Protein AF-A0A431V1H4-F1 (afdb_monomer)

Mean predicted aligned error: 8.73 Å

Foldseek 3Di:
DDDQDDDQLLVLLLVLLLVLLVVCCVVPVPDPLVCSLVRRVVRSLLLSLLQQQQSVQQVVCPVPPPDRDDGNSSLLVVLCVVVVDDSVVSVPDDSNRSCVSCVVVSVPDDGDVSNVVSCVVCVPPPPVSVSSVVSDPDPPDPPDDD

Organism: NCBI:txid447425

Structure (mmCIF, N/CA/C/O backbone):
data_AF-A0A431V1H4-F1
#
_entry.id   AF-A0A431V1H4-F1
#
loop_
_atom_site.group_PDB
_atom_site.id
_atom_site.type_symbol
_atom_site.label_atom_id
_atom_site.label_alt_id
_atom_site.label_comp_id
_atom_site.label_asym_id
_atom_site.label_entity_id
_atom_site.label_seq_id
_atom_site.pdbx_PDB_ins_code
_atom_site.Cartn_x
_atom_site.Cartn_y
_atom_site.Cartn_z
_atom_site.occupancy
_atom_site.B_iso_or_equiv
_atom_site.auth_seq_id
_atom_site.auth_comp_id
_atom_site.auth_asym_id
_atom_site.auth_atom_id
_atom_site.pdbx_PDB_model_num
ATOM 1 N N . MET A 1 1 ? 0.763 3.969 26.532 1.00 50.69 1 MET A N 1
ATOM 2 C CA . MET A 1 1 ? 0.171 4.189 25.199 1.00 50.69 1 MET A CA 1
ATOM 3 C C . MET A 1 1 ? 1.245 3.795 24.209 1.00 50.69 1 MET A C 1
ATOM 5 O O . MET A 1 1 ? 2.375 4.216 24.416 1.00 50.69 1 MET A O 1
ATOM 9 N N . ALA A 1 2 ? 0.960 2.888 23.278 1.00 54.41 2 ALA A N 1
ATOM 10 C CA . ALA A 1 2 ? 1.918 2.581 22.221 1.00 54.41 2 ALA A CA 1
ATOM 11 C C . ALA A 1 2 ? 1.864 3.749 21.233 1.00 54.41 2 ALA A C 1
ATOM 13 O O . ALA A 1 2 ? 0.790 4.027 20.713 1.00 54.41 2 ALA A O 1
ATOM 14 N N . GLU A 1 3 ? 2.967 4.472 21.063 1.00 58.12 3 GLU A N 1
ATOM 15 C CA . GLU A 1 3 ? 3.064 5.513 20.040 1.00 58.12 3 GLU A CA 1
ATOM 16 C C . GLU A 1 3 ? 3.137 4.822 18.677 1.00 58.12 3 GLU A C 1
ATOM 18 O O . GLU A 1 3 ? 3.997 3.961 18.468 1.00 58.12 3 GLU A O 1
ATOM 23 N N . ILE A 1 4 ? 2.228 5.149 17.756 1.00 65.81 4 ILE A N 1
ATOM 24 C CA . ILE A 1 4 ? 2.385 4.726 16.367 1.00 65.81 4 ILE A CA 1
ATOM 25 C C . ILE A 1 4 ? 3.544 5.522 15.773 1.00 65.81 4 ILE A C 1
ATOM 27 O O . ILE A 1 4 ? 3.471 6.745 15.639 1.00 65.81 4 ILE A O 1
ATOM 31 N N . GLU A 1 5 ? 4.615 4.822 15.403 1.00 70.25 5 GLU A N 1
ATOM 32 C CA . GLU A 1 5 ? 5.745 5.449 14.726 1.00 70.25 5 GLU A CA 1
ATOM 33 C C . GLU A 1 5 ? 5.279 6.128 13.430 1.00 70.25 5 GLU A C 1
ATOM 35 O O . GLU A 1 5 ? 4.537 5.519 12.651 1.00 70.25 5 GLU A O 1
ATOM 40 N N . PRO A 1 6 ? 5.705 7.375 13.167 1.00 77.81 6 PRO A N 1
ATOM 41 C CA . PRO A 1 6 ? 5.322 8.073 11.953 1.00 77.81 6 PRO A CA 1
ATOM 42 C C . PRO A 1 6 ? 5.808 7.301 10.722 1.00 77.81 6 PRO A C 1
ATOM 44 O O . PRO A 1 6 ? 6.985 6.953 10.610 1.00 77.81 6 PRO A O 1
ATOM 47 N N . MET A 1 7 ? 4.904 7.060 9.770 1.00 83.50 7 MET A N 1
ATOM 48 C CA . MET A 1 7 ? 5.266 6.427 8.506 1.00 83.50 7 MET A CA 1
ATOM 49 C C . MET A 1 7 ? 6.207 7.327 7.695 1.00 83.50 7 MET A C 1
ATOM 51 O O . MET A 1 7 ? 5.833 8.400 7.223 1.00 83.50 7 MET A O 1
ATOM 55 N N . LEU A 1 8 ? 7.432 6.847 7.475 1.00 88.62 8 LEU A N 1
ATOM 56 C CA . LEU A 1 8 ? 8.375 7.452 6.537 1.00 88.62 8 LEU A CA 1
ATOM 57 C C . LEU A 1 8 ? 8.037 6.981 5.118 1.00 88.62 8 LEU A C 1
ATOM 59 O O . LEU A 1 8 ? 8.532 5.952 4.659 1.00 88.62 8 LEU A O 1
ATOM 63 N N . HIS A 1 9 ? 7.158 7.729 4.447 1.00 89.00 9 HIS A N 1
ATOM 64 C CA . HIS A 1 9 ? 6.590 7.377 3.141 1.00 89.00 9 HIS A CA 1
ATOM 65 C C . HIS A 1 9 ? 7.641 7.000 2.087 1.00 89.00 9 HIS A C 1
ATOM 67 O O . HIS A 1 9 ? 7.439 6.026 1.371 1.00 89.00 9 HIS A O 1
ATOM 73 N N . GLU A 1 10 ? 8.771 7.710 2.027 1.00 86.94 10 GLU A N 1
ATOM 74 C CA . GLU A 1 10 ? 9.864 7.418 1.086 1.00 86.94 10 GLU A CA 1
ATOM 75 C C . GLU A 1 10 ? 10.478 6.032 1.329 1.00 86.94 10 GLU A C 1
ATOM 77 O O . GLU A 1 10 ? 10.579 5.235 0.404 1.00 86.94 10 GLU A O 1
ATOM 82 N N . HIS A 1 11 ? 10.785 5.684 2.583 1.00 88.88 11 HIS A N 1
ATOM 83 C CA . HIS A 1 11 ? 11.333 4.365 2.911 1.00 88.88 11 HIS A CA 1
ATOM 84 C C . HIS A 1 11 ? 10.342 3.231 2.632 1.00 88.88 11 HIS A C 1
ATOM 86 O O . HIS A 1 11 ? 10.735 2.156 2.180 1.00 88.88 11 HIS A O 1
ATOM 92 N N . VAL A 1 12 ? 9.052 3.452 2.911 1.00 90.69 12 VAL A N 1
ATOM 93 C CA . VAL A 1 12 ? 8.006 2.464 2.608 1.00 90.69 12 VAL A CA 1
ATOM 94 C C . VAL A 1 12 ? 7.876 2.274 1.100 1.00 90.69 12 VAL A C 1
ATOM 96 O O . VAL A 1 12 ? 7.779 1.137 0.640 1.00 90.69 12 VAL A O 1
ATOM 99 N N . TRP A 1 13 ? 7.908 3.370 0.342 1.00 91.38 13 TRP A N 1
ATOM 100 C CA . TRP A 1 13 ? 7.866 3.354 -1.112 1.00 91.38 13 TRP A CA 1
ATOM 101 C C . TRP A 1 13 ? 9.060 2.607 -1.714 1.00 91.38 13 TRP A C 1
ATOM 103 O O . TRP A 1 13 ? 8.855 1.671 -2.484 1.00 91.38 13 TRP A O 1
ATOM 113 N N . ASP A 1 14 ? 10.286 2.945 -1.311 1.00 89.25 14 ASP A N 1
ATOM 114 C CA . ASP A 1 14 ? 11.510 2.317 -1.821 1.00 89.25 14 ASP A CA 1
ATOM 115 C C . ASP A 1 14 ? 11.542 0.815 -1.531 1.00 89.25 14 ASP A C 1
ATOM 117 O O . ASP A 1 14 ? 11.859 0.012 -2.412 1.00 89.25 14 ASP A O 1
ATOM 121 N N . ARG A 1 15 ? 11.142 0.415 -0.316 1.00 90.81 15 ARG A N 1
ATOM 122 C CA . ARG A 1 15 ? 11.037 -1.000 0.053 1.00 90.81 15 ARG A CA 1
ATOM 123 C C . ARG A 1 15 ? 10.039 -1.737 -0.841 1.00 90.81 15 ARG A C 1
ATOM 125 O O . ARG A 1 15 ? 10.382 -2.777 -1.393 1.00 90.81 15 ARG A O 1
ATOM 132 N N . ILE A 1 16 ? 8.825 -1.204 -1.006 1.00 93.44 16 ILE A N 1
ATOM 133 C CA . ILE A 1 16 ? 7.783 -1.832 -1.838 1.00 93.44 16 ILE A CA 1
ATOM 134 C C . ILE A 1 16 ? 8.225 -1.906 -3.302 1.00 93.44 16 ILE A C 1
ATOM 136 O O . ILE A 1 16 ? 7.970 -2.907 -3.976 1.00 93.44 16 ILE A O 1
ATOM 140 N N . LEU A 1 17 ? 8.907 -0.874 -3.799 1.00 91.19 17 LEU A N 1
ATOM 141 C CA . LEU A 1 17 ? 9.446 -0.851 -5.152 1.00 91.19 17 LEU A CA 1
ATOM 142 C C . LEU A 1 17 ? 10.494 -1.955 -5.349 1.00 91.19 17 LEU A C 1
ATOM 144 O O . LEU A 1 17 ? 10.434 -2.674 -6.345 1.00 91.19 17 LEU A O 1
ATOM 148 N N . GLN A 1 18 ? 11.400 -2.137 -4.385 1.00 90.44 18 GLN A N 1
ATOM 149 C CA . GLN A 1 18 ? 12.414 -3.192 -4.409 1.00 90.44 18 GLN A CA 1
ATOM 150 C C . GLN A 1 18 ? 11.795 -4.595 -4.322 1.00 90.44 18 GLN A C 1
ATOM 152 O O . GLN A 1 18 ? 12.136 -5.461 -5.125 1.00 90.44 18 GLN A O 1
ATOM 157 N N . GLU A 1 19 ? 10.865 -4.819 -3.392 1.00 92.19 19 GLU A N 1
ATOM 158 C CA . GLU A 1 19 ? 10.146 -6.093 -3.242 1.00 92.19 19 GLU A CA 1
ATOM 159 C C . GLU A 1 19 ? 9.366 -6.442 -4.519 1.00 92.19 19 GLU A C 1
ATOM 161 O O . GLU A 1 19 ? 9.398 -7.577 -4.998 1.00 92.19 19 GLU A O 1
ATOM 166 N N . THR A 1 20 ? 8.711 -5.449 -5.124 1.00 92.69 20 THR A N 1
ATOM 167 C CA . THR A 1 20 ? 7.970 -5.633 -6.376 1.00 92.69 20 THR A CA 1
ATOM 168 C C . THR A 1 20 ? 8.906 -5.922 -7.545 1.00 92.69 20 THR A C 1
ATOM 170 O O . THR A 1 20 ? 8.600 -6.800 -8.348 1.00 92.69 20 THR A O 1
ATOM 173 N N . ALA A 1 21 ? 10.051 -5.240 -7.634 1.00 89.88 21 ALA A N 1
ATOM 174 C CA . ALA A 1 21 ? 11.061 -5.515 -8.653 1.00 89.88 21 ALA A CA 1
ATOM 175 C C . ALA A 1 21 ? 11.603 -6.947 -8.534 1.00 89.88 21 ALA A C 1
ATOM 177 O O . ALA A 1 21 ? 11.617 -7.677 -9.521 1.00 89.88 21 ALA A O 1
ATOM 178 N N . GLN A 1 22 ? 11.946 -7.390 -7.321 1.00 91.25 22 GLN A N 1
ATOM 179 C CA . GLN A 1 22 ? 12.390 -8.765 -7.065 1.00 91.25 22 GLN A CA 1
ATOM 180 C C . GLN A 1 22 ? 11.327 -9.801 -7.443 1.00 91.25 22 GLN A C 1
ATOM 182 O O . GLN A 1 22 ? 11.661 -10.844 -8.003 1.00 91.25 22 GLN A O 1
ATOM 187 N N . ARG A 1 23 ? 10.048 -9.519 -7.166 1.00 91.62 23 ARG A N 1
ATOM 188 C CA . ARG A 1 23 ? 8.934 -10.387 -7.567 1.00 91.62 23 ARG A CA 1
ATOM 189 C C . ARG A 1 23 ? 8.780 -10.458 -9.085 1.00 91.62 23 ARG A C 1
ATOM 191 O O . ARG A 1 23 ? 8.652 -11.548 -9.626 1.00 91.62 23 ARG A O 1
ATOM 198 N N . VAL A 1 24 ? 8.806 -9.322 -9.781 1.00 90.88 24 VAL A N 1
ATOM 199 C CA . VAL A 1 24 ? 8.700 -9.302 -11.251 1.00 90.88 24 VA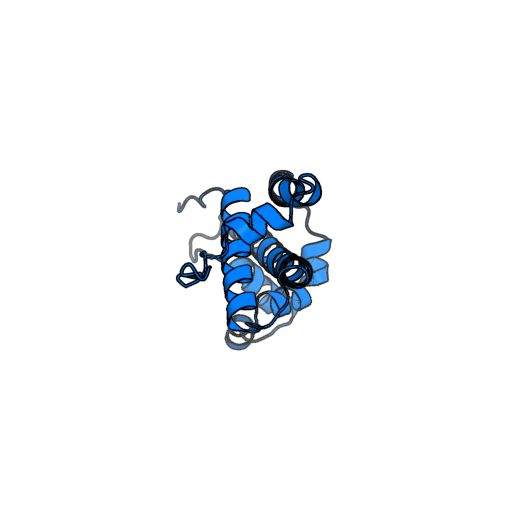L A CA 1
ATOM 200 C C . VAL A 1 24 ? 9.866 -10.058 -11.884 1.00 90.88 24 VAL A C 1
ATOM 202 O O . VAL A 1 24 ? 9.648 -10.836 -12.810 1.00 90.88 24 VAL A O 1
ATOM 205 N N . ASP A 1 25 ? 11.072 -9.889 -11.347 1.00 89.19 25 ASP A N 1
ATOM 206 C CA . ASP A 1 25 ? 12.273 -10.571 -11.822 1.00 89.19 25 ASP A CA 1
ATOM 207 C C . ASP A 1 25 ? 12.221 -12.088 -11.593 1.00 89.19 25 ASP A C 1
ATOM 209 O O . ASP A 1 25 ? 12.688 -12.847 -12.442 1.00 89.19 25 ASP A O 1
ATOM 213 N N . SER A 1 26 ? 11.646 -12.542 -10.474 1.00 91.25 26 SER A N 1
ATOM 214 C CA . SER A 1 26 ? 11.516 -13.972 -10.171 1.00 91.25 26 SER A CA 1
ATOM 215 C C . SER A 1 26 ? 10.382 -14.646 -10.946 1.00 91.25 26 SER A C 1
ATOM 217 O O . SER A 1 26 ? 10.535 -15.787 -11.380 1.00 91.25 26 SER A O 1
ATOM 219 N N . GLU A 1 27 ? 9.264 -13.950 -11.154 1.00 92.44 27 GLU A N 1
ATOM 220 C CA . GLU A 1 27 ? 8.099 -14.465 -11.880 1.00 92.44 27 GLU A CA 1
ATOM 221 C C . GLU A 1 27 ? 8.270 -14.380 -13.405 1.00 92.44 27 GLU A C 1
ATOM 223 O O . GLU A 1 27 ? 7.699 -15.192 -14.130 1.00 92.44 27 GLU A O 1
ATOM 228 N N . ASN A 1 28 ? 9.060 -13.421 -13.904 1.00 91.44 28 ASN A N 1
ATOM 229 C CA . ASN A 1 28 ? 9.243 -13.154 -15.334 1.00 91.44 28 ASN A CA 1
ATOM 230 C C . ASN A 1 28 ? 10.730 -12.917 -15.683 1.00 91.44 28 ASN A C 1
ATOM 232 O O . ASN A 1 28 ? 11.099 -11.814 -16.106 1.00 91.44 28 ASN A O 1
ATOM 236 N N . PRO A 1 29 ? 11.600 -13.935 -15.550 1.00 89.38 29 PRO A N 1
ATOM 237 C CA . PRO A 1 29 ? 13.047 -13.771 -15.726 1.00 89.38 29 PRO A CA 1
ATOM 238 C C . PRO A 1 29 ? 13.436 -13.270 -17.126 1.00 89.38 29 PRO A C 1
ATOM 240 O O . PRO A 1 29 ? 14.363 -12.469 -17.261 1.00 89.38 29 PRO A O 1
ATOM 243 N N . ASP A 1 30 ? 12.684 -13.674 -18.154 1.0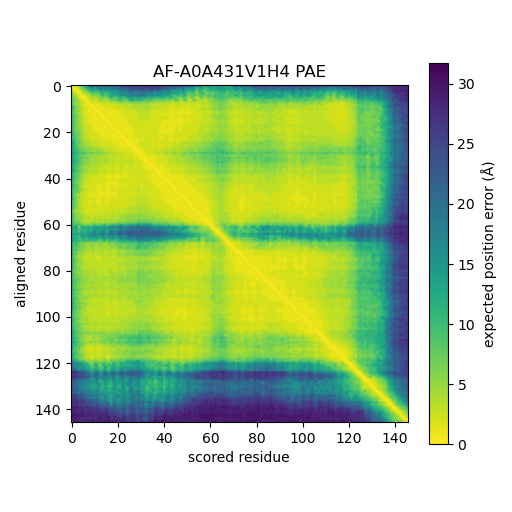0 91.81 30 ASP A N 1
ATOM 244 C CA . ASP A 1 30 ? 12.934 -13.323 -19.557 1.00 91.81 30 ASP A CA 1
ATOM 245 C C . ASP A 1 30 ? 12.341 -11.962 -19.972 1.00 91.81 30 ASP A C 1
ATOM 247 O O . ASP A 1 30 ? 12.493 -11.546 -21.123 1.00 91.81 30 ASP A O 1
ATOM 251 N N . MET A 1 31 ? 11.664 -11.246 -19.061 1.00 88.56 31 MET A N 1
ATOM 252 C CA . MET A 1 31 ? 11.056 -9.949 -19.372 1.00 88.56 31 MET A CA 1
ATOM 253 C C . MET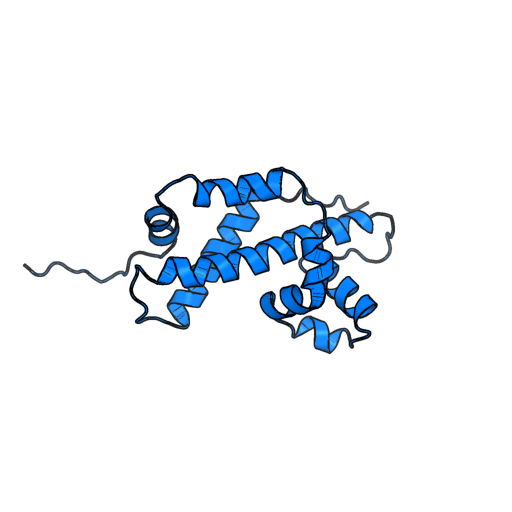 A 1 31 ? 12.139 -8.929 -19.763 1.00 88.56 31 MET A C 1
ATOM 255 O O . MET A 1 31 ? 13.046 -8.661 -18.954 1.00 88.56 31 MET A O 1
ATOM 259 N N . PRO A 1 32 ? 12.039 -8.299 -20.953 1.00 88.44 32 PRO A N 1
ATOM 260 C CA . PRO A 1 32 ? 12.982 -7.275 -21.372 1.00 88.44 32 PRO A CA 1
ATOM 261 C C . PRO A 1 32 ? 13.060 -6.144 -20.348 1.00 88.44 32 PRO A C 1
ATOM 263 O O . PRO A 1 32 ? 12.039 -5.654 -19.863 1.00 88.44 32 PRO A O 1
ATOM 266 N N . ARG A 1 33 ? 14.279 -5.667 -20.058 1.00 82.88 33 ARG A N 1
ATOM 267 C CA . ARG A 1 33 ? 14.511 -4.609 -19.055 1.00 82.88 33 ARG A CA 1
ATOM 268 C C . ARG A 1 33 ? 13.646 -3.366 -19.275 1.00 82.88 33 ARG A C 1
ATOM 270 O O . ARG A 1 33 ? 13.312 -2.693 -18.309 1.00 82.88 33 ARG A O 1
ATOM 277 N N . TYR A 1 34 ? 13.279 -3.072 -20.523 1.00 80.94 34 TYR A N 1
ATOM 278 C CA . TYR A 1 34 ? 12.461 -1.910 -20.852 1.00 80.94 34 TYR A CA 1
ATOM 279 C C . TYR A 1 34 ? 10.967 -2.042 -20.600 1.00 80.94 34 TYR A C 1
ATOM 281 O O . TYR A 1 34 ? 10.279 -1.028 -20.518 1.00 80.94 34 TYR A O 1
ATOM 289 N N . GLU A 1 35 ? 10.480 -3.260 -20.412 1.00 85.19 35 GLU A N 1
ATOM 290 C CA . GLU A 1 35 ? 9.081 -3.523 -20.079 1.00 85.19 35 GLU A CA 1
ATOM 291 C C . GLU A 1 35 ? 8.872 -3.593 -18.562 1.00 85.19 35 GLU A C 1
ATOM 293 O O . GLU A 1 35 ? 7.788 -3.273 -18.072 1.00 85.19 35 GLU A O 1
ATOM 298 N N . ARG A 1 36 ? 9.931 -3.913 -17.802 1.00 85.25 36 ARG A N 1
ATOM 299 C CA . ARG A 1 36 ? 9.887 -4.069 -16.338 1.00 85.25 36 ARG A CA 1
ATOM 300 C C . ARG A 1 36 ? 9.280 -2.872 -15.601 1.00 85.25 36 ARG A C 1
ATOM 302 O O . ARG A 1 36 ? 8.418 -3.108 -14.755 1.00 85.25 36 ARG A O 1
ATOM 309 N N . PRO A 1 37 ? 9.620 -1.601 -15.905 1.00 86.12 37 PRO A N 1
ATOM 310 C CA . PRO A 1 37 ? 8.994 -0.467 -15.225 1.00 86.12 37 PRO A CA 1
ATOM 311 C C . PRO A 1 37 ? 7.466 -0.437 -15.362 1.00 86.12 37 PRO A C 1
ATOM 313 O O . PRO A 1 37 ? 6.771 -0.090 -14.408 1.00 86.12 37 PRO A O 1
ATOM 316 N N . GLY A 1 38 ? 6.941 -0.846 -16.523 1.00 85.38 38 GLY A N 1
ATOM 317 C CA . GLY A 1 38 ? 5.503 -0.901 -16.793 1.00 85.38 38 GLY A CA 1
ATOM 318 C C . GLY A 1 38 ? 4.769 -1.974 -15.987 1.00 85.38 38 GLY A C 1
ATOM 319 O O . GLY A 1 38 ? 3.594 -1.793 -15.683 1.00 85.38 38 GLY A O 1
ATOM 320 N N . ALA A 1 39 ? 5.456 -3.051 -15.598 1.00 87.69 39 ALA A N 1
ATOM 321 C CA . ALA A 1 39 ? 4.920 -4.078 -14.705 1.00 87.69 39 ALA A CA 1
ATOM 322 C C . ALA A 1 39 ? 5.086 -3.699 -13.222 1.00 87.69 39 ALA A C 1
ATOM 324 O O . ALA A 1 39 ? 4.155 -3.838 -12.432 1.00 87.69 39 ALA A O 1
ATOM 325 N N . ILE A 1 40 ? 6.255 -3.171 -12.846 1.00 90.94 40 ILE A N 1
ATOM 326 C CA . ILE A 1 40 ? 6.614 -2.888 -11.450 1.00 90.94 40 ILE A CA 1
ATOM 327 C C . ILE A 1 40 ? 5.791 -1.730 -10.881 1.00 90.94 40 ILE A C 1
ATOM 329 O O . ILE A 1 40 ? 5.246 -1.846 -9.785 1.00 90.94 40 ILE A O 1
ATOM 333 N N . LEU A 1 41 ? 5.687 -0.607 -11.600 1.00 89.38 41 LEU A N 1
ATOM 334 C CA . LEU A 1 41 ? 5.104 0.613 -11.035 1.00 89.38 41 LEU A CA 1
ATOM 335 C C . LEU A 1 41 ? 3.628 0.480 -10.646 1.00 89.38 41 LEU A C 1
ATOM 337 O O . LEU A 1 41 ? 3.293 0.902 -9.538 1.00 89.38 41 LEU A O 1
ATOM 341 N N . PRO A 1 42 ? 2.736 -0.095 -11.477 1.00 89.88 42 PRO A N 1
ATOM 342 C CA . PRO A 1 42 ? 1.340 -0.261 -11.087 1.00 89.88 42 PRO A CA 1
ATOM 343 C C . PRO A 1 42 ? 1.190 -1.136 -9.840 1.00 89.88 42 PRO A C 1
ATOM 345 O O . PRO A 1 42 ? 0.437 -0.785 -8.933 1.00 89.88 42 PRO A O 1
ATOM 348 N N . MET A 1 43 ? 1.948 -2.234 -9.767 1.00 91.75 43 MET A N 1
ATOM 349 C CA . MET A 1 43 ? 1.911 -3.173 -8.643 1.00 91.75 43 MET A CA 1
ATOM 350 C C . MET A 1 43 ? 2.438 -2.525 -7.357 1.00 91.75 43 MET A C 1
ATOM 352 O O . MET A 1 43 ? 1.787 -2.600 -6.316 1.00 91.75 43 MET A O 1
ATOM 356 N N . ALA A 1 44 ? 3.574 -1.827 -7.438 1.00 92.88 44 ALA A N 1
ATOM 357 C CA . ALA A 1 44 ? 4.155 -1.118 -6.304 1.00 92.88 44 ALA A CA 1
ATOM 358 C C . ALA A 1 44 ? 3.229 0.000 -5.802 1.00 92.88 44 ALA A C 1
ATOM 360 O O . ALA A 1 44 ? 3.043 0.156 -4.597 1.00 92.88 44 ALA A O 1
ATOM 361 N N . LEU A 1 45 ? 2.599 0.753 -6.713 1.00 91.88 45 LEU A N 1
ATOM 362 C CA . LEU A 1 45 ? 1.671 1.827 -6.355 1.00 91.88 45 LEU A CA 1
ATOM 363 C C . LEU A 1 45 ? 0.439 1.301 -5.612 1.00 91.88 45 LEU A C 1
ATOM 365 O O . LEU A 1 45 ? 0.029 1.903 -4.623 1.00 91.88 45 LEU A O 1
ATOM 369 N N . GLN A 1 46 ? -0.126 0.173 -6.046 1.00 93.56 46 GLN A N 1
ATOM 370 C CA . GLN A 1 46 ? -1.255 -0.463 -5.362 1.00 93.56 46 GLN A CA 1
ATOM 371 C C . GLN A 1 46 ? -0.889 -0.858 -3.927 1.00 93.56 46 GLN A C 1
ATOM 373 O O . GLN A 1 46 ? -1.564 -0.433 -2.987 1.00 93.56 46 GLN A O 1
ATOM 378 N N . SER A 1 47 ? 0.212 -1.596 -3.749 1.00 94.25 47 SER A N 1
ATOM 379 C CA . SER A 1 47 ? 0.708 -1.992 -2.423 1.00 94.25 47 SER A CA 1
ATOM 380 C C . SER A 1 47 ? 1.022 -0.785 -1.538 1.00 94.25 47 SER A C 1
ATOM 382 O O . SER A 1 47 ? 0.682 -0.772 -0.355 1.00 94.25 47 SER A O 1
ATOM 384 N N . PHE A 1 48 ? 1.618 0.265 -2.104 1.00 94.50 48 PHE A N 1
ATOM 385 C CA . PHE A 1 48 ? 1.942 1.482 -1.366 1.00 94.50 48 PHE A CA 1
ATOM 386 C C . PHE A 1 48 ? 0.697 2.211 -0.859 1.00 94.50 48 PHE A C 1
ATOM 388 O O . PHE A 1 48 ? 0.630 2.556 0.320 1.00 94.50 48 PHE A O 1
ATOM 395 N N . LEU A 1 49 ? -0.319 2.392 -1.707 1.00 93.50 49 LEU A N 1
ATOM 396 C CA . LEU A 1 49 ? -1.570 3.038 -1.304 1.00 93.50 49 LEU A CA 1
ATOM 397 C C . LEU A 1 49 ? -2.290 2.244 -0.210 1.00 93.50 49 LEU A C 1
ATOM 399 O O . LEU A 1 49 ? -2.753 2.833 0.767 1.00 93.50 49 LEU A O 1
ATOM 403 N N . VAL A 1 50 ? -2.319 0.912 -0.320 1.00 95.25 50 VAL A N 1
ATOM 404 C CA . VAL A 1 50 ? -2.865 0.029 0.722 1.00 95.25 50 VAL A CA 1
ATOM 405 C C . VAL A 1 50 ? -2.101 0.185 2.038 1.00 95.25 50 VAL A C 1
ATOM 407 O O . VAL A 1 50 ? -2.726 0.260 3.100 1.00 95.25 50 VAL A O 1
ATOM 410 N N . ALA A 1 51 ? -0.770 0.276 1.998 1.00 93.94 51 ALA A N 1
ATOM 411 C CA . ALA A 1 51 ? 0.052 0.470 3.189 1.00 93.94 51 ALA A CA 1
ATOM 412 C C . ALA A 1 51 ? -0.212 1.830 3.859 1.00 93.94 51 ALA A C 1
ATOM 414 O O . ALA A 1 51 ? -0.447 1.876 5.069 1.00 93.94 51 ALA A O 1
ATOM 415 N N . CYS A 1 52 ? -0.236 2.920 3.084 1.00 92.81 52 CYS A N 1
ATOM 416 C CA . CYS A 1 52 ? -0.547 4.261 3.588 1.00 92.81 52 CYS A CA 1
ATOM 417 C C . CYS A 1 52 ? -1.945 4.318 4.207 1.00 92.81 52 CYS A C 1
ATOM 419 O O . CYS A 1 52 ? -2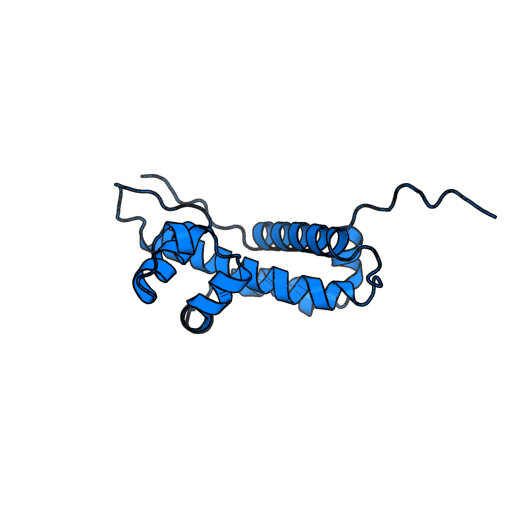.110 4.772 5.339 1.00 92.81 52 CYS A O 1
ATOM 421 N N . TYR A 1 53 ? -2.945 3.790 3.501 1.00 93.31 53 TYR A N 1
ATOM 422 C CA . TYR A 1 53 ? -4.314 3.724 3.998 1.00 93.31 53 TYR A CA 1
ATOM 423 C C . TYR A 1 53 ? -4.416 2.898 5.282 1.00 93.31 53 TYR A C 1
ATOM 425 O O . TYR A 1 53 ? -5.048 3.324 6.248 1.00 93.31 53 TYR A O 1
ATOM 433 N N . SER A 1 54 ? -3.752 1.739 5.332 1.00 92.31 54 SER A N 1
ATOM 434 C CA . SER A 1 54 ? -3.730 0.894 6.530 1.00 92.31 54 SER A CA 1
ATOM 435 C C . SER A 1 54 ? -3.167 1.644 7.730 1.00 92.31 54 SER A C 1
ATOM 437 O O . SER A 1 54 ? -3.756 1.594 8.805 1.00 92.31 54 SER A O 1
ATOM 439 N N . HIS A 1 55 ? -2.063 2.368 7.551 1.00 90.31 55 HIS A N 1
ATOM 440 C CA . HIS A 1 55 ? -1.441 3.148 8.615 1.00 90.31 55 HIS A CA 1
ATOM 441 C C . HIS A 1 55 ? -2.362 4.244 9.153 1.00 90.31 55 HIS A C 1
ATOM 443 O O . HIS A 1 55 ? -2.531 4.364 10.366 1.00 90.31 55 HIS A O 1
ATOM 449 N N . GLU A 1 56 ? -3.030 4.986 8.271 1.00 88.56 56 GLU A N 1
ATOM 450 C CA . GLU A 1 56 ? -4.001 6.005 8.678 1.00 88.56 56 GLU A CA 1
ATOM 451 C C . GLU A 1 56 ? -5.211 5.394 9.400 1.00 88.56 56 GLU A C 1
ATOM 453 O O . GLU A 1 56 ? -5.694 5.945 10.392 1.00 88.56 56 GLU A O 1
ATOM 458 N N . ARG A 1 57 ? -5.665 4.202 8.992 1.00 88.12 57 ARG A N 1
ATOM 459 C CA . ARG A 1 57 ? -6.718 3.471 9.716 1.00 88.12 57 ARG A CA 1
ATOM 460 C C . ARG A 1 57 ? -6.278 2.994 11.090 1.00 88.12 57 ARG A C 1
ATOM 462 O O . ARG A 1 57 ? -7.084 3.039 12.014 1.00 88.12 57 ARG A O 1
ATOM 469 N N . ILE A 1 58 ? -5.024 2.576 11.241 1.00 86.62 58 ILE A N 1
ATOM 470 C CA . ILE A 1 58 ? -4.457 2.207 12.541 1.00 86.62 58 ILE A CA 1
ATOM 471 C C . ILE A 1 58 ? -4.411 3.444 13.453 1.00 86.62 58 ILE A C 1
ATOM 473 O O . ILE A 1 58 ? -4.890 3.374 14.583 1.00 86.62 58 ILE A O 1
ATOM 477 N N . LYS A 1 59 ? -3.945 4.594 12.944 1.00 83.94 59 LYS A N 1
ATOM 478 C CA . LYS A 1 59 ? -3.919 5.872 13.682 1.00 83.94 59 LYS A CA 1
ATOM 479 C C . LYS A 1 59 ? -5.300 6.328 14.130 1.00 83.94 59 LYS A C 1
ATOM 481 O O . LYS A 1 59 ? -5.489 6.692 15.285 1.00 83.94 59 LYS A O 1
ATOM 486 N N . ALA A 1 60 ? -6.300 6.222 13.259 1.00 82.56 60 ALA A N 1
ATOM 487 C CA . ALA A 1 60 ? -7.681 6.555 13.605 1.00 82.56 60 ALA A CA 1
ATOM 488 C C . ALA A 1 60 ? -8.272 5.672 14.728 1.00 82.56 60 ALA A C 1
ATOM 490 O O . ALA A 1 60 ? -9.332 5.996 15.264 1.00 82.56 60 ALA A O 1
ATOM 491 N N . GLN A 1 61 ? -7.624 4.555 15.079 1.00 75.75 61 GLN A N 1
ATOM 492 C CA . GLN A 1 61 ? -8.057 3.636 16.132 1.00 75.75 61 GLN A CA 1
ATOM 493 C C . GLN A 1 61 ? -7.200 3.698 17.408 1.00 75.75 61 GLN A C 1
ATOM 495 O O . GLN A 1 61 ? -7.451 2.902 18.314 1.00 75.75 61 GLN A O 1
ATOM 500 N N . GLU A 1 62 ? -6.253 4.640 17.531 1.00 67.50 62 GLU A N 1
ATOM 501 C CA . GLU A 1 62 ? -5.363 4.773 18.707 1.00 67.50 62 GLU A CA 1
ATOM 502 C C . GLU A 1 62 ? -6.103 4.882 20.048 1.00 67.50 62 GLU A C 1
ATOM 504 O O . GLU A 1 62 ? -5.603 4.406 21.068 1.00 67.50 62 GLU A O 1
ATOM 509 N N . ASP A 1 63 ? -7.330 5.410 20.055 1.00 65.00 63 ASP A N 1
ATOM 510 C CA . ASP A 1 63 ? -8.162 5.527 21.260 1.00 65.00 63 ASP A CA 1
ATOM 511 C C . ASP A 1 63 ? -8.678 4.175 21.802 1.00 65.00 63 ASP A C 1
ATOM 513 O O . ASP A 1 63 ? -9.405 4.132 22.799 1.00 65.00 63 ASP A O 1
ATOM 517 N N . ARG A 1 64 ? -8.331 3.045 21.167 1.00 68.81 64 ARG A N 1
ATOM 518 C CA . ARG A 1 64 ? -8.763 1.691 21.553 1.00 68.81 64 ARG A CA 1
ATOM 519 C C . ARG A 1 64 ? -7.588 0.872 22.111 1.00 68.81 64 ARG A C 1
ATOM 521 O O . ARG A 1 64 ? -6.976 0.092 21.384 1.00 68.81 64 ARG A O 1
ATOM 528 N N . PRO A 1 65 ? -7.292 0.958 23.423 1.00 62.62 65 PRO A N 1
ATOM 529 C CA . PRO A 1 65 ? -6.072 0.398 24.020 1.00 62.62 65 PRO A CA 1
ATOM 530 C C . PRO A 1 65 ? -6.026 -1.139 24.100 1.00 62.62 65 PRO A C 1
ATOM 532 O O . PRO A 1 65 ? -5.018 -1.698 24.524 1.00 62.62 65 PRO A O 1
ATOM 535 N N . TRP A 1 66 ? -7.107 -1.839 23.749 1.00 69.50 66 TRP A N 1
ATOM 536 C CA . TRP A 1 66 ? -7.234 -3.293 23.914 1.00 69.50 66 TRP A CA 1
ATOM 537 C C . TRP A 1 66 ? -6.684 -4.120 22.744 1.00 69.50 66 TRP A C 1
ATOM 539 O O . TRP A 1 66 ? -6.482 -5.320 22.919 1.00 69.50 66 TRP A O 1
ATOM 549 N N . ALA A 1 67 ? -6.428 -3.521 21.575 1.00 66.56 67 ALA A N 1
ATOM 550 C CA . ALA A 1 67 ? -5.799 -4.215 20.450 1.00 66.56 67 ALA A CA 1
ATOM 551 C C . ALA A 1 67 ? -5.103 -3.227 19.506 1.00 66.56 67 ALA A C 1
ATOM 553 O O . ALA A 1 67 ? -5.760 -2.407 18.869 1.00 66.56 67 ALA A O 1
ATOM 554 N N . VAL A 1 68 ? -3.778 -3.336 19.394 1.00 75.00 68 VAL A N 1
ATOM 555 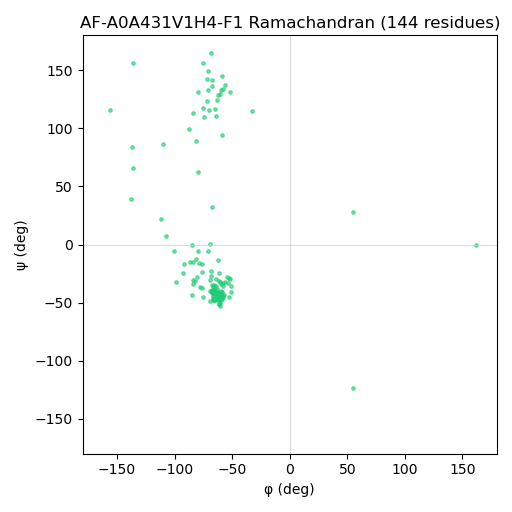C CA . VAL A 1 68 ? -2.989 -2.548 18.441 1.00 75.00 68 VAL A CA 1
ATOM 556 C C . VAL A 1 68 ? -3.021 -3.259 17.092 1.00 75.00 68 VAL A C 1
ATOM 558 O O . VAL A 1 68 ? -2.499 -4.366 16.955 1.00 75.00 68 VAL A O 1
ATOM 561 N N . LEU A 1 69 ? -3.659 -2.636 16.105 1.00 83.00 69 LEU A N 1
ATOM 562 C CA . LEU A 1 69 ? -3.574 -3.071 14.713 1.00 83.00 69 LEU A CA 1
ATOM 563 C C . LEU A 1 69 ? -2.182 -2.732 14.164 1.00 83.00 69 LEU A C 1
ATOM 565 O O . LEU A 1 69 ? -1.624 -1.688 14.492 1.00 83.00 69 LEU A O 1
ATOM 569 N N . THR A 1 70 ? -1.611 -3.595 13.325 1.00 84.62 70 THR A N 1
ATOM 570 C CA . THR A 1 70 ? -0.283 -3.372 12.730 1.00 84.62 70 THR A CA 1
ATOM 571 C C . THR A 1 70 ? -0.270 -3.704 11.241 1.00 84.62 70 THR A C 1
ATOM 573 O O . THR A 1 70 ? -1.095 -4.473 10.745 1.00 84.62 70 THR A O 1
ATOM 576 N N . GLY A 1 71 ? 0.668 -3.107 10.501 1.00 86.12 71 GLY A N 1
ATOM 577 C CA . GLY A 1 71 ? 0.864 -3.391 9.076 1.00 86.12 71 GLY A CA 1
ATOM 578 C C . GLY A 1 71 ? -0.412 -3.198 8.252 1.00 86.12 71 GLY A C 1
ATOM 579 O O . GLY A 1 71 ? -1.013 -2.128 8.278 1.00 86.12 71 GLY A O 1
ATOM 580 N N . ARG A 1 72 ? -0.834 -4.251 7.540 1.00 91.81 72 ARG A N 1
ATOM 581 C CA . ARG A 1 72 ? -2.042 -4.251 6.694 1.00 91.81 72 ARG A CA 1
ATOM 582 C C . ARG A 1 72 ? -3.358 -4.429 7.454 1.00 91.81 72 ARG A C 1
ATOM 584 O O . ARG A 1 72 ? -4.421 -4.300 6.856 1.00 91.81 72 ARG A O 1
ATOM 591 N N . MET A 1 73 ? -3.322 -4.679 8.767 1.00 91.19 73 MET A N 1
ATOM 592 C CA . MET A 1 73 ? -4.536 -4.970 9.545 1.00 91.19 73 MET A CA 1
ATOM 593 C C . MET A 1 73 ? -5.551 -3.817 9.534 1.00 91.19 73 MET A C 1
ATOM 595 O O . MET A 1 73 ? -6.742 -4.062 9.705 1.00 91.19 73 MET A O 1
ATOM 599 N N . GLY A 1 74 ? -5.104 -2.574 9.311 1.00 91.00 74 GLY A N 1
ATOM 600 C CA . GLY A 1 74 ? -5.997 -1.428 9.127 1.00 91.00 74 GLY A CA 1
ATOM 601 C C . GLY A 1 74 ? -6.910 -1.589 7.907 1.00 91.00 74 GLY A C 1
ATOM 602 O O . GLY A 1 74 ? -8.128 -1.483 8.037 1.00 91.00 74 GLY A O 1
ATOM 603 N N . ALA A 1 75 ? -6.341 -1.911 6.740 1.00 94.19 75 ALA A N 1
ATOM 604 C CA . ALA A 1 75 ? -7.117 -2.182 5.531 1.00 94.19 75 ALA A CA 1
ATOM 605 C C . ALA A 1 75 ? -7.909 -3.495 5.632 1.00 94.19 75 ALA A C 1
ATOM 607 O O . ALA A 1 75 ? -9.067 -3.545 5.227 1.00 94.19 75 ALA A O 1
ATOM 608 N N . GLU A 1 76 ? -7.333 -4.551 6.215 1.00 95.19 76 GLU A N 1
ATOM 609 C CA . GLU A 1 76 ? -8.047 -5.822 6.396 1.00 95.19 76 GLU A CA 1
ATOM 610 C C . GLU A 1 76 ? -9.316 -5.660 7.238 1.00 95.19 76 GLU A C 1
ATOM 612 O O . GLU A 1 76 ? -10.364 -6.209 6.902 1.00 95.19 76 GLU A O 1
ATOM 617 N N . LEU A 1 77 ? -9.241 -4.897 8.330 1.00 92.81 77 LEU A N 1
ATOM 618 C CA . LEU A 1 77 ? -10.394 -4.651 9.188 1.00 92.81 77 LEU A CA 1
ATOM 619 C C . LEU A 1 77 ? -11.503 -3.907 8.438 1.00 92.81 77 LEU A C 1
ATOM 621 O O . LEU A 1 77 ? -12.673 -4.269 8.562 1.00 92.81 77 LEU A O 1
ATOM 625 N N . ASP A 1 78 ? -11.148 -2.907 7.635 1.00 93.56 78 ASP A N 1
ATOM 626 C CA . ASP A 1 78 ? -12.116 -2.203 6.796 1.00 93.56 78 ASP A CA 1
ATOM 627 C C . ASP A 1 78 ? -12.742 -3.131 5.750 1.00 93.56 78 ASP A C 1
ATOM 629 O O . ASP A 1 78 ? -13.959 -3.103 5.568 1.00 93.56 78 ASP A O 1
ATOM 633 N N . ALA A 1 79 ? -11.957 -4.013 5.126 1.00 96.31 79 ALA A N 1
ATOM 634 C CA . ALA A 1 79 ? -12.477 -4.999 4.181 1.00 96.31 79 ALA A CA 1
ATOM 635 C C . ALA A 1 79 ? -13.452 -5.983 4.850 1.00 96.31 79 ALA A C 1
ATOM 637 O O . ALA A 1 79 ? -14.524 -6.248 4.303 1.00 96.31 79 ALA A O 1
ATOM 638 N N . VAL A 1 80 ? -13.135 -6.472 6.056 1.00 96.00 80 VAL A N 1
ATOM 639 C CA . VAL A 1 80 ? -14.050 -7.302 6.863 1.00 96.00 80 VAL A CA 1
ATOM 640 C C . VAL A 1 80 ? -15.346 -6.548 7.157 1.00 96.00 80 VAL A C 1
ATOM 642 O O . VAL A 1 80 ? -16.433 -7.096 6.980 1.00 96.00 80 VAL A O 1
ATOM 645 N N . ASN A 1 81 ? -15.250 -5.290 7.586 1.00 92.94 81 ASN A N 1
ATOM 646 C CA . ASN A 1 81 ? -16.418 -4.497 7.961 1.00 92.94 81 ASN A CA 1
ATOM 647 C C . ASN A 1 81 ? -17.307 -4.157 6.760 1.00 92.94 81 ASN A C 1
ATOM 649 O O . ASN A 1 81 ? -18.529 -4.199 6.888 1.00 92.94 81 ASN A O 1
ATOM 653 N N . LYS A 1 82 ? -16.708 -3.832 5.610 1.00 95.00 82 LYS A N 1
ATOM 654 C CA . LYS A 1 82 ? -17.423 -3.429 4.394 1.00 95.00 82 LYS A CA 1
ATOM 655 C C . LYS A 1 82 ? -18.074 -4.609 3.682 1.00 95.00 82 LYS A C 1
ATOM 657 O O . LYS A 1 82 ? -19.224 -4.514 3.267 1.00 95.00 82 LYS A O 1
ATOM 662 N N . HIS A 1 8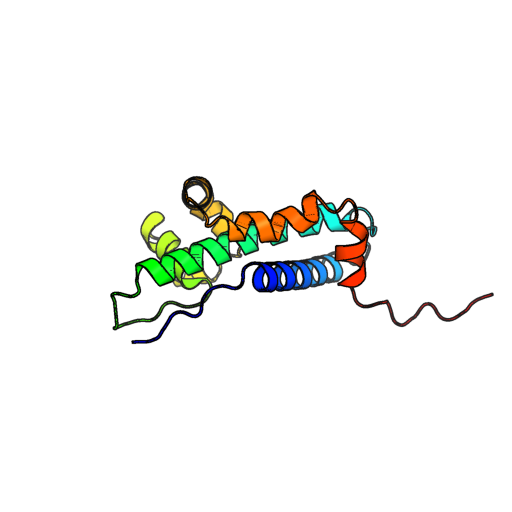3 ? -17.339 -5.708 3.532 1.00 96.81 83 HIS A N 1
ATOM 663 C CA . HIS A 1 83 ? -17.773 -6.839 2.706 1.00 96.81 83 HIS A CA 1
ATOM 664 C C . HIS A 1 83 ? -18.357 -7.994 3.516 1.00 96.81 83 HIS A C 1
ATOM 666 O O . HIS A 1 83 ? -18.846 -8.964 2.941 1.00 96.81 83 HIS A O 1
ATOM 672 N N . HIS A 1 84 ? -18.310 -7.905 4.849 1.00 95.38 84 HIS A N 1
ATOM 673 C CA . HIS A 1 84 ? -18.747 -8.958 5.769 1.00 95.38 84 HIS A CA 1
ATOM 674 C C . HIS A 1 84 ? -18.071 -10.313 5.508 1.00 95.38 84 HIS A C 1
ATOM 676 O O . HIS A 1 84 ? -18.632 -11.375 5.783 1.00 95.38 84 HIS A O 1
ATOM 682 N N . TRP A 1 85 ? -16.851 -10.282 4.970 1.00 97.38 85 TRP A N 1
ATOM 683 C CA . TRP A 1 85 ? -16.041 -11.473 4.757 1.00 97.38 85 TRP A CA 1
ATOM 684 C C . TRP A 1 85 ? -15.440 -11.977 6.064 1.00 97.38 85 TRP A C 1
ATOM 686 O O . TRP A 1 85 ? -15.242 -11.235 7.028 1.00 97.38 85 TRP A O 1
ATOM 696 N N . LEU A 1 86 ? -15.113 -13.268 6.089 1.00 97.12 86 LEU A N 1
ATOM 697 C CA . LEU A 1 86 ? -14.405 -13.848 7.219 1.00 97.12 86 LEU A CA 1
ATOM 698 C C . LEU A 1 86 ? -12.979 -13.276 7.287 1.00 97.12 86 LEU A C 1
ATOM 700 O O . LEU A 1 86 ? -12.320 -13.174 6.250 1.00 97.12 86 LEU A O 1
ATOM 704 N N . PRO A 1 87 ? -12.440 -12.994 8.489 1.00 95.69 87 PRO A N 1
ATOM 705 C CA . PRO A 1 87 ? -11.063 -12.522 8.629 1.00 95.69 87 PRO A CA 1
ATOM 706 C C . PRO A 1 87 ? -10.027 -13.459 7.999 1.00 95.69 87 PRO A C 1
ATOM 708 O O . PRO A 1 87 ? -9.009 -12.994 7.503 1.00 95.69 87 PRO A O 1
ATOM 711 N N . ALA A 1 88 ? -10.283 -14.773 8.000 1.00 96.44 88 ALA A N 1
ATOM 712 C CA . ALA A 1 88 ? -9.421 -15.746 7.331 1.00 96.44 88 ALA A CA 1
ATOM 713 C C . ALA A 1 88 ? -9.334 -15.481 5.819 1.00 96.44 88 ALA A C 1
ATOM 715 O O . ALA A 1 88 ? -8.237 -15.390 5.288 1.00 96.44 88 ALA A O 1
ATOM 716 N N . THR A 1 89 ? -10.474 -15.243 5.164 1.00 96.19 89 THR A N 1
ATOM 717 C CA . THR A 1 89 ? -10.541 -14.911 3.734 1.00 96.19 89 THR A CA 1
ATOM 718 C C . THR A 1 89 ? -9.805 -13.612 3.422 1.00 96.19 89 THR A C 1
ATOM 720 O O . THR A 1 89 ? -9.061 -13.542 2.454 1.00 96.19 89 THR A O 1
ATOM 723 N N . VAL A 1 90 ? -9.968 -12.582 4.257 1.00 96.62 90 VAL A N 1
ATOM 724 C CA . VAL A 1 90 ? -9.319 -11.281 4.029 1.00 96.62 90 VAL A CA 1
ATOM 725 C C . VAL A 1 90 ? -7.795 -11.359 4.170 1.00 96.62 90 VAL A C 1
ATOM 727 O O . VAL A 1 90 ? -7.070 -10.698 3.429 1.00 96.62 90 VAL A O 1
ATOM 730 N N . ARG A 1 91 ? -7.288 -12.193 5.083 1.00 95.06 91 ARG A N 1
ATOM 731 C CA . ARG A 1 91 ? -5.841 -12.408 5.265 1.00 95.06 91 ARG A CA 1
ATOM 732 C C . ARG A 1 91 ? -5.184 -13.130 4.092 1.00 95.06 91 ARG A C 1
ATOM 734 O O . ARG A 1 91 ? -3.980 -12.998 3.912 1.00 95.06 91 ARG A O 1
ATOM 741 N N . GLU A 1 92 ? -5.957 -13.878 3.310 1.00 96.25 92 GLU A N 1
ATOM 742 C CA . GLU A 1 92 ? -5.477 -14.565 2.106 1.00 96.25 92 GLU A CA 1
ATOM 743 C C . GLU A 1 92 ? -5.412 -13.640 0.880 1.00 96.25 92 GLU A C 1
ATOM 745 O O . GLU A 1 92 ? -4.793 -13.998 -0.119 1.00 96.25 92 GLU A O 1
ATOM 750 N N . LEU A 1 93 ? -6.012 -12.444 0.944 1.00 95.75 93 LEU A N 1
ATOM 751 C CA . LEU A 1 93 ? -6.000 -11.490 -0.165 1.00 95.75 93 LEU A CA 1
ATOM 752 C C . LEU A 1 93 ? -4.594 -10.942 -0.411 1.00 95.75 93 LEU A C 1
ATOM 754 O O . LEU A 1 93 ? -3.904 -10.521 0.526 1.00 95.75 93 LEU A O 1
ATOM 758 N N . SER A 1 94 ? -4.196 -10.856 -1.678 1.00 94.12 94 SER A N 1
ATOM 759 C CA . SER A 1 94 ? -3.021 -10.075 -2.057 1.00 94.12 94 SER A CA 1
ATOM 760 C C . SER A 1 94 ? -3.280 -8.576 -1.863 1.00 94.12 94 SER A C 1
ATOM 762 O O . SER A 1 94 ? -4.424 -8.139 -1.737 1.00 94.12 94 SER A O 1
ATOM 764 N N . ASP A 1 95 ? -2.228 -7.757 -1.869 1.00 92.50 95 ASP A N 1
ATOM 765 C CA . ASP A 1 95 ? -2.396 -6.298 -1.824 1.00 92.50 95 ASP A CA 1
ATOM 766 C C . ASP A 1 95 ? -3.170 -5.768 -3.039 1.00 92.50 95 ASP A C 1
ATOM 768 O O . ASP A 1 95 ? -3.913 -4.800 -2.913 1.00 92.50 95 ASP A O 1
ATOM 772 N N . ALA A 1 96 ? -3.044 -6.419 -4.200 1.00 92.38 96 ALA A N 1
ATOM 773 C CA . ALA A 1 96 ? -3.814 -6.075 -5.392 1.00 92.38 96 ALA A CA 1
ATOM 774 C C . ALA A 1 96 ? -5.308 -6.384 -5.199 1.00 92.38 96 ALA A C 1
ATOM 776 O O . ALA A 1 96 ? -6.160 -5.560 -5.536 1.00 92.38 96 ALA A O 1
ATOM 777 N N . ASP A 1 97 ? -5.638 -7.528 -4.595 1.00 96.00 97 ASP A N 1
ATOM 778 C CA . ASP A 1 97 ? -7.027 -7.878 -4.280 1.00 96.00 97 ASP A CA 1
ATOM 779 C C . ASP A 1 97 ? -7.606 -6.945 -3.216 1.00 96.00 97 ASP A C 1
ATOM 781 O O . ASP A 1 97 ? -8.756 -6.519 -3.315 1.00 96.00 97 ASP A O 1
ATOM 785 N N . LEU A 1 98 ? -6.803 -6.584 -2.212 1.00 95.38 98 LEU A N 1
ATOM 786 C CA . LEU A 1 98 ? -7.210 -5.655 -1.165 1.00 95.38 98 LEU A CA 1
ATOM 787 C C . LEU A 1 98 ? -7.400 -4.239 -1.725 1.00 95.38 98 LEU A C 1
ATOM 789 O O . LEU A 1 98 ? -8.380 -3.578 -1.386 1.00 95.38 98 LEU A O 1
ATOM 793 N N . PHE A 1 99 ? -6.526 -3.809 -2.640 1.00 95.25 99 PHE A N 1
ATOM 794 C CA . PHE A 1 99 ? -6.676 -2.568 -3.397 1.00 95.25 99 PHE A CA 1
ATOM 795 C C . PHE A 1 99 ? -7.986 -2.553 -4.188 1.00 95.25 99 PHE A C 1
ATOM 797 O O . PHE A 1 99 ? -8.710 -1.562 -4.158 1.00 95.25 99 PHE A O 1
ATOM 804 N N . MET A 1 100 ? -8.322 -3.654 -4.865 1.00 96.31 100 MET A N 1
ATOM 805 C CA . MET A 1 100 ? -9.577 -3.775 -5.610 1.00 96.31 100 MET A CA 1
ATOM 806 C C . MET A 1 100 ? -10.798 -3.774 -4.687 1.00 96.31 100 MET A C 1
ATOM 808 O O . MET A 1 100 ? -11.773 -3.074 -4.953 1.00 96.31 100 MET A O 1
ATOM 812 N N . ALA A 1 101 ? -10.747 -4.519 -3.582 1.00 96.06 101 ALA A N 1
ATOM 813 C CA . ALA A 1 101 ? -11.839 -4.599 -2.615 1.00 96.06 101 ALA A CA 1
ATOM 814 C C . ALA A 1 101 ? -12.116 -3.253 -1.925 1.00 96.06 101 ALA A C 1
ATOM 816 O O . ALA A 1 101 ? -13.255 -2.984 -1.540 1.00 96.06 101 ALA A O 1
ATOM 817 N N . LEU A 1 102 ? -11.090 -2.418 -1.770 1.00 96.06 102 LEU A N 1
ATOM 818 C CA . LEU A 1 102 ? -11.158 -1.114 -1.110 1.00 96.06 102 LEU A CA 1
ATOM 819 C C . LEU A 1 102 ? -10.965 0.051 -2.085 1.00 96.06 102 LEU A C 1
ATOM 821 O O . LEU A 1 102 ? -10.579 1.141 -1.669 1.00 96.06 102 LEU A O 1
ATOM 825 N N . HIS A 1 103 ? -11.198 -0.154 -3.384 1.00 94.75 103 HIS A N 1
ATOM 826 C CA . HIS A 1 103 ? -10.875 0.851 -4.397 1.00 94.75 103 HIS A CA 1
ATOM 827 C C . HIS A 1 103 ? -11.584 2.190 -4.144 1.00 94.75 103 HIS A C 1
ATOM 829 O O . HIS A 1 103 ? -10.963 3.252 -4.214 1.00 94.75 103 HIS A O 1
ATOM 835 N N . ASP A 1 104 ? -12.869 2.149 -3.788 1.00 93.94 104 ASP A N 1
ATOM 836 C CA . ASP A 1 104 ? -13.643 3.354 -3.479 1.00 93.94 104 ASP A CA 1
ATOM 837 C C . ASP A 1 104 ? -13.105 4.066 -2.230 1.00 93.94 104 ASP A C 1
ATOM 839 O O . ASP A 1 104 ? -12.958 5.286 -2.221 1.00 93.94 104 ASP A O 1
ATOM 843 N N . GLU A 1 105 ? -12.753 3.318 -1.183 1.00 94.06 105 GLU A N 1
ATOM 844 C CA . GLU A 1 105 ? -12.165 3.866 0.041 1.00 94.06 105 GLU A CA 1
ATOM 845 C C . GLU A 1 105 ? -10.825 4.534 -0.249 1.00 94.06 105 GLU A C 1
ATOM 847 O O . GLU A 1 105 ? -10.583 5.661 0.180 1.00 94.06 105 GLU A O 1
ATOM 852 N N . LEU A 1 106 ? -9.963 3.838 -0.988 1.00 91.62 106 LEU A N 1
ATOM 853 C CA . LEU A 1 106 ? -8.618 4.285 -1.322 1.00 91.62 106 LEU A CA 1
ATOM 854 C C . LEU A 1 106 ? -8.642 5.525 -2.215 1.00 91.62 106 LEU A C 1
ATOM 856 O O . LEU A 1 106 ? -7.763 6.367 -2.074 1.00 91.62 106 LEU A O 1
ATOM 860 N N . THR A 1 107 ? -9.621 5.653 -3.113 1.00 88.25 107 THR A N 1
ATOM 861 C CA . THR A 1 107 ? -9.750 6.807 -4.021 1.00 88.25 107 THR A CA 1
ATOM 862 C C . THR A 1 107 ? -10.424 8.012 -3.370 1.00 88.25 107 THR A C 1
ATOM 864 O O . THR A 1 107 ? -10.097 9.148 -3.708 1.00 88.25 107 THR A O 1
ATOM 867 N N . GLN A 1 108 ? -11.341 7.790 -2.427 1.00 89.12 108 GLN A N 1
ATOM 868 C CA . GLN A 1 108 ? -12.007 8.862 -1.678 1.00 89.12 108 GLN A CA 1
ATOM 869 C C . GLN A 1 108 ? -11.181 9.346 -0.479 1.00 89.12 108 GLN A C 1
ATOM 871 O O . GLN A 1 108 ? -11.466 10.405 0.084 1.00 89.12 108 GLN A O 1
ATOM 876 N N . HIS A 1 109 ? -10.165 8.585 -0.070 1.00 88.44 109 HIS A N 1
ATOM 877 C CA . HIS A 1 109 ? -9.294 8.947 1.036 1.00 88.44 109 HIS A CA 1
ATOM 878 C C . HIS A 1 109 ? -8.372 10.123 0.683 1.00 88.44 109 HIS A C 1
ATOM 880 O O . HIS A 1 109 ? -7.706 10.147 -0.352 1.00 88.44 109 HIS A O 1
ATOM 886 N N . SER A 1 110 ? -8.295 11.095 1.592 1.00 86.44 110 SER A N 1
ATOM 887 C CA . SER A 1 110 ? -7.365 12.215 1.481 1.00 86.44 110 SER A CA 1
ATOM 888 C C . SER A 1 110 ? -6.021 11.839 2.097 1.00 86.44 110 SER A C 1
ATOM 890 O O . SER A 1 110 ? -5.855 11.929 3.310 1.00 86.44 110 SER A O 1
ATOM 892 N N . TYR A 1 111 ? -5.061 11.459 1.258 1.00 85.00 111 TYR A N 1
ATOM 893 C CA . TYR A 1 111 ? -3.693 11.180 1.697 1.00 85.00 111 TYR A CA 1
ATOM 894 C C . TYR A 1 111 ? -2.935 12.449 2.100 1.00 85.00 111 TYR A C 1
ATOM 896 O O . TYR A 1 111 ? -3.128 13.521 1.518 1.00 85.00 111 TYR A O 1
ATOM 904 N N . ASP A 1 112 ? -2.019 12.296 3.057 1.00 85.19 112 ASP A N 1
ATOM 905 C CA . ASP A 1 112 ? -1.052 13.329 3.424 1.00 85.19 112 ASP A CA 1
ATOM 906 C C . ASP A 1 112 ? -0.178 13.733 2.212 1.00 85.19 112 ASP A C 1
ATOM 908 O O . ASP A 1 112 ? 0.176 12.875 1.392 1.00 85.19 112 ASP A O 1
ATOM 912 N N . PRO A 1 113 ? 0.217 15.016 2.072 1.00 85.56 113 PRO A N 1
ATOM 913 C CA . PRO A 1 113 ? 1.085 15.462 0.984 1.00 85.56 113 PRO A CA 1
ATOM 914 C C . PRO A 1 113 ? 2.387 14.660 0.830 1.00 85.56 113 PRO A C 1
ATOM 916 O O . PRO A 1 113 ? 2.889 14.543 -0.289 1.00 85.56 113 PRO A O 1
ATOM 919 N N . GLY A 1 114 ? 2.925 14.088 1.911 1.00 85.19 114 GLY A N 1
ATOM 920 C CA . GLY A 1 114 ? 4.112 13.233 1.898 1.00 85.19 114 GLY A CA 1
ATOM 921 C C . GLY A 1 114 ? 3.955 11.970 1.048 1.00 85.19 114 GLY A C 1
ATOM 922 O O . GLY A 1 114 ? 4.917 11.565 0.397 1.00 85.19 114 GLY A O 1
ATOM 923 N N . VAL A 1 115 ? 2.744 11.409 0.956 1.00 86.19 115 VAL A N 1
ATOM 924 C CA . VAL A 1 115 ? 2.433 10.264 0.079 1.00 86.19 115 VAL A CA 1
ATOM 925 C C . VAL A 1 115 ? 2.680 10.644 -1.379 1.00 86.19 115 VAL A C 1
ATOM 927 O O . VAL A 1 115 ? 3.377 9.941 -2.106 1.00 86.19 115 VAL A O 1
ATOM 930 N N . TYR A 1 116 ? 2.177 11.805 -1.802 1.00 84.44 116 TYR A N 1
ATOM 931 C CA . TYR A 1 116 ? 2.374 12.290 -3.166 1.00 84.44 116 TYR A CA 1
ATOM 932 C C . TYR A 1 116 ? 3.838 12.617 -3.456 1.00 84.44 116 TYR A C 1
ATOM 934 O O . TYR A 1 116 ? 4.308 12.331 -4.555 1.00 84.44 116 TYR A O 1
ATOM 942 N N . GLN A 1 117 ? 4.570 13.205 -2.504 1.00 85.38 117 GLN A N 1
ATOM 943 C CA . GLN A 1 117 ? 5.986 13.534 -2.707 1.00 85.38 117 GLN A CA 1
ATOM 944 C C . GLN A 1 117 ? 6.853 12.286 -2.885 1.00 85.38 117 GLN A C 1
ATOM 946 O O . GLN A 1 117 ? 7.688 12.276 -3.792 1.00 85.38 117 GLN A O 1
ATOM 951 N N . ALA A 1 118 ? 6.599 11.231 -2.103 1.00 84.12 118 ALA A N 1
ATOM 952 C CA . ALA A 1 118 ? 7.334 9.971 -2.198 1.00 84.12 118 ALA A CA 1
ATOM 953 C C . ALA A 1 118 ? 7.263 9.374 -3.614 1.00 84.12 118 ALA A C 1
ATOM 955 O O . ALA A 1 118 ? 8.281 8.991 -4.187 1.00 84.12 118 ALA A O 1
ATOM 956 N N . VAL A 1 119 ? 6.079 9.387 -4.236 1.00 82.00 119 VAL A N 1
ATOM 957 C CA . VAL A 1 119 ? 5.894 8.815 -5.582 1.00 82.00 119 VAL A CA 1
ATOM 958 C C . VAL A 1 119 ? 6.276 9.807 -6.693 1.00 82.00 119 VAL A C 1
ATOM 960 O O . VAL A 1 119 ? 6.763 9.418 -7.758 1.00 82.00 119 VAL A O 1
ATOM 963 N N . LYS A 1 120 ? 6.111 11.119 -6.465 1.00 77.62 120 LYS A N 1
ATOM 964 C CA . LYS A 1 120 ? 6.406 12.172 -7.456 1.00 77.62 120 LYS A CA 1
ATOM 965 C C . LYS A 1 120 ? 7.857 12.144 -7.928 1.00 77.62 120 LYS A C 1
ATOM 967 O O . LYS A 1 120 ? 8.103 12.448 -9.099 1.00 77.62 120 LYS A O 1
ATOM 972 N N . GLY A 1 121 ? 8.798 11.767 -7.060 1.00 65.38 121 GLY A N 1
ATOM 973 C CA . GLY A 1 121 ? 10.219 11.650 -7.395 1.00 65.38 121 GLY A CA 1
ATOM 974 C C . GLY A 1 121 ? 10.486 10.760 -8.613 1.00 65.38 121 GLY A C 1
ATOM 975 O O . GLY A 1 121 ? 11.370 11.075 -9.402 1.00 65.38 121 GLY A O 1
ATOM 976 N N . ILE A 1 122 ? 9.675 9.721 -8.829 1.00 65.06 122 ILE A N 1
ATOM 977 C CA . ILE A 1 122 ? 9.816 8.784 -9.955 1.00 65.06 122 ILE A CA 1
ATOM 978 C C . ILE A 1 122 ? 9.155 9.300 -11.233 1.00 65.06 122 ILE A C 1
ATOM 980 O O . ILE A 1 122 ? 9.673 9.080 -12.322 1.00 65.06 122 ILE A O 1
ATOM 984 N N . PHE A 1 123 ? 8.039 10.024 -11.123 1.00 62.44 123 PHE A N 1
ATOM 985 C CA . PHE A 1 123 ? 7.374 10.606 -12.295 1.00 62.44 123 PHE A CA 1
ATOM 986 C C . PHE A 1 123 ? 8.082 11.857 -12.832 1.00 62.44 123 PHE A C 1
ATOM 988 O O . PHE A 1 123 ? 7.908 12.213 -13.995 1.00 62.44 123 PHE A O 1
ATOM 995 N N . THR A 1 124 ? 8.853 12.550 -11.987 1.00 55.84 124 THR A N 1
ATOM 996 C CA . THR A 1 124 ? 9.569 13.785 -12.358 1.00 55.84 124 THR A CA 1
ATOM 997 C C . THR A 1 124 ? 11.038 13.564 -12.693 1.00 55.84 124 THR A C 1
ATOM 999 O O . THR A 1 124 ? 11.562 14.259 -13.567 1.00 55.84 124 THR A O 1
ATOM 1002 N N . LYS A 1 125 ? 11.717 12.598 -12.061 1.00 52.25 125 LYS A N 1
ATOM 1003 C CA . LYS A 1 125 ? 13.020 12.138 -12.545 1.00 52.25 125 LYS A CA 1
ATOM 1004 C C . LYS A 1 125 ? 12.755 11.289 -13.777 1.00 52.25 125 LYS A C 1
ATOM 1006 O O . LYS A 1 125 ? 12.238 10.185 -13.676 1.00 52.25 125 LYS A O 1
ATOM 1011 N N . ASN A 1 126 ? 13.124 11.803 -14.942 1.00 48.03 126 ASN A N 1
ATOM 1012 C CA . ASN A 1 126 ? 13.015 11.139 -16.244 1.00 48.03 126 ASN A CA 1
ATOM 1013 C C . ASN A 1 126 ? 13.971 9.925 -16.380 1.00 48.03 126 ASN A C 1
ATOM 1015 O O . ASN A 1 126 ? 14.499 9.647 -17.450 1.00 48.03 126 ASN A O 1
ATOM 1019 N N . ASP A 1 127 ? 14.230 9.244 -15.266 1.00 53.75 127 ASP A N 1
ATOM 1020 C CA . ASP A 1 127 ? 15.229 8.207 -15.061 1.00 53.75 127 ASP A CA 1
ATOM 1021 C C . ASP A 1 127 ? 14.631 7.064 -14.219 1.00 53.75 127 ASP A C 1
ATOM 1023 O O . ASP A 1 127 ? 15.235 6.475 -13.327 1.00 53.75 127 ASP A O 1
ATOM 1027 N N . MET A 1 128 ? 13.364 6.770 -14.515 1.00 58.91 128 MET A N 1
ATOM 1028 C CA . MET A 1 128 ? 12.609 5.613 -14.030 1.00 58.91 128 MET A CA 1
ATOM 1029 C C . MET A 1 128 ? 13.389 4.309 -14.253 1.00 58.91 128 MET A C 1
ATOM 1031 O O . MET A 1 128 ? 13.383 3.406 -13.420 1.00 58.91 128 MET A O 1
ATOM 1035 N N . PHE A 1 129 ? 14.109 4.258 -15.375 1.00 56.94 129 PHE A N 1
ATOM 1036 C CA . PHE A 1 129 ? 15.011 3.177 -15.723 1.00 56.94 129 PHE A CA 1
ATOM 1037 C C . PHE A 1 129 ? 16.216 3.088 -14.801 1.00 56.94 129 PHE A C 1
ATOM 1039 O O . PHE A 1 129 ? 16.493 1.982 -14.349 1.00 56.94 129 PHE A O 1
ATOM 1046 N N . SER A 1 130 ? 16.922 4.182 -14.494 1.00 58.81 130 SER A N 1
ATOM 1047 C CA . SER A 1 130 ? 18.063 4.089 -13.578 1.00 58.81 130 SER A CA 1
ATOM 1048 C C . SER A 1 130 ? 17.620 3.724 -12.168 1.00 58.81 130 SER A C 1
ATOM 1050 O O . SER A 1 130 ? 18.233 2.852 -11.566 1.00 58.81 130 SER A O 1
ATOM 1052 N N . HIS A 1 131 ? 16.525 4.297 -11.656 1.00 62.19 131 HIS A N 1
ATOM 1053 C CA . HIS A 1 131 ? 16.052 3.984 -10.302 1.00 62.19 131 HIS A CA 1
ATOM 1054 C C . HIS A 1 131 ? 15.678 2.509 -10.148 1.00 62.19 131 HIS A C 1
ATOM 1056 O O . HIS A 1 131 ? 16.078 1.890 -9.170 1.00 62.19 131 HIS A O 1
ATOM 1062 N N . ILE A 1 132 ? 14.989 1.914 -11.125 1.00 60.25 132 ILE A N 1
ATOM 1063 C CA . ILE A 1 132 ? 14.638 0.487 -11.070 1.00 60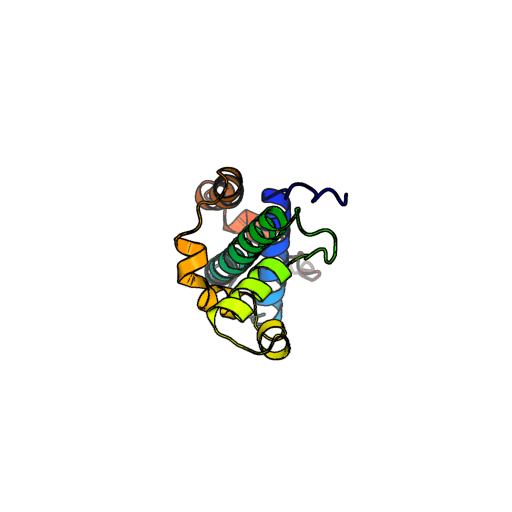.25 132 ILE A CA 1
ATOM 1064 C C . ILE A 1 132 ? 15.856 -0.398 -11.385 1.00 60.25 132 ILE A C 1
ATOM 1066 O O . ILE A 1 132 ? 16.054 -1.421 -10.735 1.00 60.25 132 ILE A O 1
ATOM 1070 N N . SER A 1 133 ? 16.719 0.0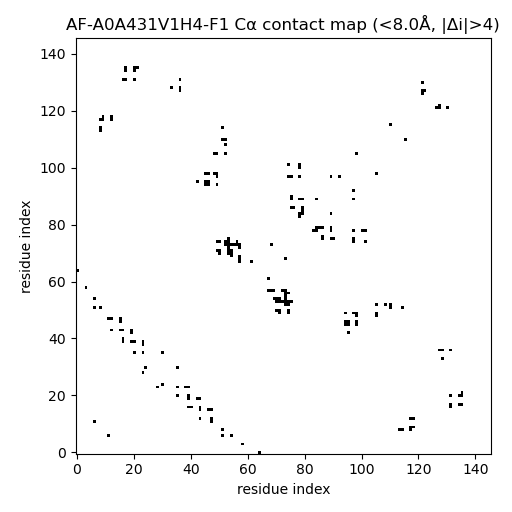07 -12.323 1.00 57.19 133 SER A N 1
ATOM 1071 C CA . SER A 1 133 ? 17.916 -0.768 -12.690 1.00 57.19 133 SER A CA 1
ATOM 1072 C C . SER A 1 133 ? 18.974 -0.799 -11.585 1.00 57.19 133 SER A C 1
ATOM 1074 O O . SER A 1 133 ? 19.676 -1.794 -11.474 1.00 57.19 133 SER A O 1
ATOM 1076 N N . HIS A 1 134 ? 19.087 0.247 -10.757 1.00 57.12 134 HIS A N 1
ATOM 1077 C CA . HIS A 1 134 ? 19.998 0.277 -9.604 1.00 57.12 134 HIS A CA 1
ATOM 1078 C C . HIS A 1 134 ? 19.500 -0.549 -8.405 1.00 57.12 134 HIS A C 1
ATOM 1080 O O . HIS A 1 134 ? 20.287 -0.840 -7.508 1.00 57.12 134 HIS A O 1
ATOM 1086 N N . LEU A 1 135 ? 18.212 -0.906 -8.371 1.00 52.94 135 LEU A N 1
ATOM 1087 C CA . LEU A 1 135 ? 17.609 -1.716 -7.305 1.00 52.94 135 LEU A CA 1
ATOM 1088 C C . LEU A 1 135 ? 17.636 -3.221 -7.610 1.00 52.94 135 LEU A C 1
ATOM 1090 O O . LEU A 1 135 ? 17.477 -4.032 -6.694 1.00 52.94 135 LEU A O 1
ATOM 1094 N N . ALA A 1 136 ? 17.858 -3.598 -8.872 1.00 48.66 136 ALA A N 1
ATOM 1095 C CA . ALA A 1 136 ? 18.129 -4.975 -9.257 1.00 48.66 136 ALA A CA 1
ATOM 1096 C C . ALA A 1 136 ? 19.604 -5.314 -8.956 1.00 48.66 136 ALA A C 1
ATOM 1098 O O . ALA A 1 136 ? 20.490 -4.543 -9.333 1.00 48.66 136 ALA A O 1
ATOM 1099 N N . PRO A 1 137 ? 19.908 -6.443 -8.289 1.00 45.72 137 PRO A N 1
ATOM 1100 C CA . PRO A 1 137 ? 21.289 -6.886 -8.144 1.00 45.72 137 PRO A CA 1
ATOM 1101 C C . PRO A 1 137 ? 21.903 -7.113 -9.534 1.00 45.72 137 PRO A C 1
ATOM 1103 O O . PRO A 1 137 ? 21.288 -7.742 -10.398 1.00 45.72 137 PRO A O 1
ATOM 1106 N N . GLU A 1 138 ? 23.111 -6.586 -9.755 1.00 46.00 138 GLU A N 1
ATOM 1107 C CA . GLU A 1 138 ? 23.902 -6.880 -10.954 1.00 46.00 138 GLU A CA 1
ATOM 1108 C C . GLU A 1 138 ? 24.000 -8.406 -11.119 1.00 46.00 138 GLU A C 1
ATOM 1110 O O . GLU A 1 138 ? 24.310 -9.100 -10.144 1.00 46.00 138 GLU A O 1
ATOM 1115 N N . PRO A 1 139 ? 23.736 -8.963 -12.314 1.00 44.09 139 PRO A N 1
ATOM 1116 C CA . PRO A 1 139 ? 23.950 -10.380 -12.533 1.00 44.09 139 PRO A CA 1
ATOM 1117 C C . PRO A 1 139 ? 25.448 -10.664 -12.390 1.00 44.09 139 PRO A C 1
ATOM 1119 O O . PRO A 1 139 ? 26.252 -10.267 -13.235 1.00 44.09 139 PRO A O 1
ATOM 1122 N N . GLU A 1 140 ? 25.828 -11.363 -11.320 1.00 44.62 140 GLU A N 1
ATOM 1123 C CA . GLU A 1 140 ? 27.147 -11.976 -11.192 1.00 44.62 140 GLU A CA 1
ATOM 1124 C C . GLU A 1 140 ? 27.332 -12.955 -12.362 1.00 44.62 140 GLU A C 1
ATOM 1126 O O . GLU A 1 140 ? 26.871 -14.094 -12.315 1.00 44.62 140 GLU A O 1
ATOM 1131 N N . GLY A 1 141 ? 27.946 -12.508 -13.463 1.00 49.28 141 GLY A N 1
ATOM 1132 C CA . GLY A 1 141 ? 28.157 -13.402 -14.603 1.00 49.28 141 GLY A CA 1
ATOM 1133 C C . GLY A 1 141 ? 28.456 -12.810 -15.975 1.00 49.28 141 GLY A C 1
ATOM 1134 O O . GLY A 1 141 ? 28.689 -13.597 -16.888 1.00 49.28 141 GLY A O 1
ATOM 1135 N N . ALA A 1 142 ? 28.529 -11.491 -16.175 1.00 42.00 142 ALA A N 1
ATOM 1136 C CA . ALA A 1 142 ? 29.108 -10.947 -17.412 1.00 42.00 142 ALA A CA 1
ATOM 1137 C C . ALA A 1 142 ? 30.647 -10.966 -17.331 1.00 42.00 142 ALA A C 1
ATOM 1139 O O . ALA A 1 142 ? 31.320 -9.936 -17.304 1.00 42.00 142 ALA A O 1
ATOM 1140 N N . SER A 1 143 ? 31.201 -12.176 -17.215 1.00 39.72 143 SER A N 1
ATOM 1141 C CA . SER A 1 143 ? 32.626 -12.428 -17.373 1.00 39.72 143 SER A CA 1
ATOM 1142 C C . SER A 1 143 ? 33.033 -12.063 -18.797 1.00 39.72 143 SER A C 1
ATOM 1144 O O . SER A 1 143 ? 32.400 -12.472 -19.768 1.00 39.72 143 SER A O 1
ATOM 1146 N N . GLN A 1 144 ? 34.082 -11.252 -18.861 1.00 46.53 144 GLN A N 1
ATOM 1147 C CA . GLN A 1 144 ? 34.842 -10.844 -20.032 1.00 46.53 144 GLN A CA 1
ATOM 1148 C C . GLN A 1 144 ? 34.917 -11.943 -21.104 1.00 46.53 144 GLN A C 1
ATOM 1150 O O . GLN A 1 144 ? 35.560 -12.974 -20.914 1.00 46.53 144 GLN A O 1
ATOM 1155 N N . ALA A 1 145 ? 34.307 -11.671 -22.252 1.00 42.28 145 ALA A N 1
ATOM 1156 C CA . ALA A 1 145 ? 34.621 -12.325 -23.510 1.00 42.28 145 ALA A CA 1
ATOM 1157 C C . ALA A 1 145 ? 34.658 -11.246 -24.595 1.00 42.28 145 ALA A C 1
ATOM 1159 O O . ALA A 1 145 ? 33.635 -10.944 -25.199 1.00 42.28 145 ALA A O 1
ATOM 1160 N N . GLU A 1 146 ? 35.814 -10.592 -24.714 1.00 35.84 146 GLU A N 1
ATOM 1161 C CA . GLU A 1 146 ? 36.606 -10.408 -25.947 1.00 35.84 146 GLU A CA 1
ATOM 1162 C C . GLU A 1 146 ? 37.850 -9.553 -25.665 1.00 35.84 146 GLU A C 1
ATOM 1164 O O . GLU A 1 146 ? 37.726 -8.489 -25.015 1.00 35.84 146 GLU A O 1
#

Secondary structure (DSSP, 8-state):
----PPP-HHHHHHHHHHHHHHHHHHH-TT--TTTHHHHHHHHHHHHHHHHHHHHHHHHTTTT-TT----TTHHHHHHHHHHH---HHHHHT--HHHHHHHTHHHHHHS---HHHHHHHHHHHHSS-HHHHHHTTSPP-TT-----

Nearest PDB structures (foldseek):
  8uew-assembly1_1Y  TM=5.076E-01  e=7.081E+00  Sus scrofa
  5gup-assembly1_V  TM=3.937E-01  e=8.210E+00  Sus scrofa
  5hm5-assembly1_A  TM=2.653E-01  e=6.740E+00  Methanopyrus kandleri

Radius of gyration: 17.88 Å; Cα contacts (8 Å, |Δi|>4): 116; chains: 1; bounding box: 55×31×51 Å

Solvent-accessible surface area (backbone atoms only — not comparable to full-atom values): 8734 Å² total; per-residue (Å²): 132,87,78,82,75,81,83,57,46,51,64,56,44,53,50,41,44,42,54,34,44,54,46,49,47,71,78,39,71,85,60,55,79,86,52,46,62,72,59,31,49,62,56,25,51,37,42,44,52,45,45,55,52,3,47,54,46,33,60,76,44,65,90,45,90,89,62,87,63,58,70,56,45,27,44,43,50,50,49,29,70,73,68,68,49,57,68,70,62,53,71,70,47,49,53,64,53,47,36,63,76,37,41,70,59,64,69,71,49,86,74,61,72,60,58,55,54,46,55,44,56,52,78,67,42,95,44,55,62,56,62,55,56,72,64,47,79,79,75,89,73,85,69,89,84,131

pLDDT: mean 81.45, std 16.4, range [35.84, 97.38]

Sequence (146 aa):
MAEIEPMLHEHVWDRILQETAQRVDSENPDMPRYERPGAILPMALQSFLVACYSHERIKAQEDRPWAVLTGRMGAELDAVNKHHWLPATVRELSDADLFMALHDELTQHSYDPGVYQAVKGIFTKNDMFSHISHLAPEPEGASQAE

=== Feature glossary ===
The record interleaves many kinds of information about one protein. Here is each kind framed as the question it answers.

Q: Are the domains correctly placed relative to each other?
A: Predicted aligned error is AlphaFold's pairwise confidence. Unlike pLDDT (per-residue), PAE is per-residue-pair and captures whether two parts of the structure are correctly placed relative to each other. Units are ångströms of expected positional error.

Q: Which residues are in helices, strands, or loops?
A: Eight-state secondary structure (DSSP): H is the canonical α-helix, G the tighter 3₁₀-helix, I the wider π-helix; E/B are β-structure, T and S are turns and bends, and '-' is everything else. DSSP derives these from the pattern of main-chain N–H···O=C hydrogen bonds, not from the sequence.

Q: What if only a Cα trace is available?
A: P-SEA three-state annotation labels each residue as helix, strand, or coil based purely on the geometry of the Cα trace. It serves as a fallback when the full backbone (and thus DSSP) is unavailable.

Q: What are the backbone torsion angles?
A: φ (phi) and ψ (psi) are the two rotatable backbone dihedrals per residue: φ is the C(i-1)–N–Cα–C torsion, ψ is the N–Cα–C–N(i+1) torsion, both in degrees on (−180°, 180°]. α-helical residues cluster near (−60°, −45°); β-strand residues near (−120°, +130°). A Ramachandran plot is simply a scatter of (φ, ψ) for every residue.

Q: What known structures does this most resemble?
A: Structural nearest neighbors (via Foldseek easy-search vs the PDB). Reported per hit: target PDB id, E-value, and alignment TM-score. A TM-score above ~0.5 is the conventional threshold for 'same fold'.

Q: What family and function is it annotated with?
A: Database cross-references. InterPro integrates a dozen domain/family signature databases into unified entries with residue-range hits. GO terms attach function/process/location labels with evidence codes. CATH codes position the fold in a four-level structural taxonomy. Organism is the NCBI-taxonomy species name.

Q: Which residues are buried vs exposed?
A: Solvent accessibility: the surface area of each residue that a 1.4 Å water probe can touch, in Å². When only backbone atoms are present the absolute values are lower than full-atom SASA (side chains contribute most of the area) and are flagged as backbone-only.

Q: What do the diagnostic plots show?
A: Three diagnostic plots accompany the record. The Cα contact map visualizes the tertiary structure as a 2D adjacency matrix (8 Å cutoff, sequence-local contacts suppressed). The Ramachandran plot shows the distribution of backbone (φ, ψ) torsions, with points in the α and β basins reflecting secondary structure content. The PAE plot shows AlphaFold's inter-residue confidence as a color matrix.

Q: What is the amino-acid chain?
A: The amino-acid sequence is the protein's primary structure: the linear order of residues from the N-terminus to the C-terminus, written in one-letter code. Everything else here — the 3D coordinates, the secondary structure, the domain annotations — is ultimately a consequence of this string.

Q: What do the rendered images show?
A: The six renders are orthographic views along the three Cartesian axes in both directions. Representation (cartoon, sticks, or surface) and color scheme (sequence-rainbow or by-chain) vary across proteins so the training set covers all the common visualization conventions.

Q: Where is each backbone atom in 3D?
A: The mmCIF table is the protein's shape written out atom by atom. For each backbone N, Cα, C, and carbonyl O, it records an (x, y, z) coordinate triple in Å plus the residue type, chain letter, and residue number.

Q: How mobile is each atom in the crystal?
A: For experimental (PDB) structures, the B-factor (temperature factor) quantifies the positional spread of each atom in the crystal — a combination of thermal vibration and static disorder — in units of Å². High B-factors mark flexible loops or poorly resolved regions; low B-factors mark the rigid, well-ordered core.

Q: How big and how compact is the whole molecule?
A: Three whole-structure scalars: the radius of gyration (RMS distance of Cα from centroid, in Å), the count of Cα–Cα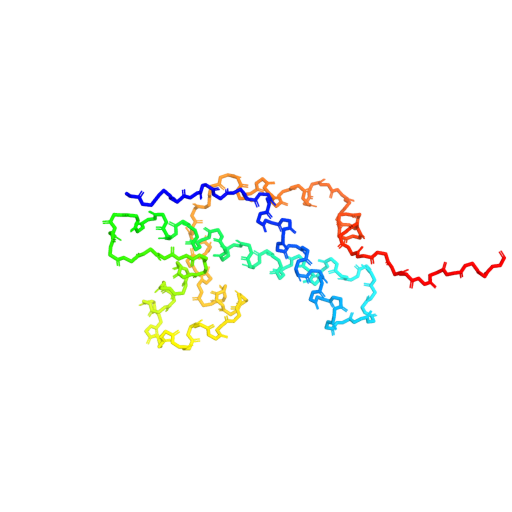 contacts (pairs closer than 8 Å and separated by more than four residues in sequence — i.e. tertiary, not local, contacts), and the bounding-box dimensions. Together they distinguish compact globular folds from extended fibres or disordered chains.

Q: What does the local fold look like, residue by residue?
A: A 3Di character summarizes, for each residue, the relative orientation of the Cα frame of its nearest spatial neighbor. Because it encodes fold topology rather than chemistry, 3Di alignments detect remote structural similarity that sequence alignment misses.

Q: How confident is the AlphaFold model at each residue?
A: For AlphaFold models, the B-factor field carries pLDDT — the model's own estimate of local accuracy on a 0–100 scale. Regions with pLDDT<50 should be treated as essentially unmodeled; they often correspond to intrinsically disordered segments.